Protein AF-A0A653EVI3-F1 (afdb_monomer_lite)

Structure (mmCIF, N/CA/C/O backbone):
data_AF-A0A653EVI3-F1
#
_entry.id   AF-A0A653EVI3-F1
#
loop_
_atom_site.group_PDB
_atom_site.id
_atom_site.type_symbol
_atom_site.label_atom_id
_atom_site.label_alt_id
_atom_site.label_comp_id
_atom_site.label_asym_id
_atom_site.label_entity_id
_atom_site.label_seq_id
_atom_site.pdbx_PDB_ins_code
_atom_site.Cartn_x
_atom_site.Cartn_y
_atom_site.Cartn_z
_atom_site.occupancy
_atom_site.B_iso_or_equiv
_atom_site.auth_seq_id
_atom_site.auth_comp_id
_atom_site.auth_asym_id
_atom_site.auth_atom_id
_atom_site.pdbx_PDB_model_num
ATOM 1 N N . MET A 1 1 ? 28.192 -35.626 -30.613 1.00 45.72 1 MET A N 1
ATOM 2 C CA . MET A 1 1 ? 27.542 -34.673 -31.542 1.00 45.72 1 MET A CA 1
ATOM 3 C C . MET A 1 1 ? 27.578 -33.280 -30.923 1.00 45.72 1 MET A C 1
ATOM 5 O O . MET A 1 1 ? 27.029 -33.133 -29.835 1.00 45.72 1 MET A O 1
ATOM 9 N N . PRO A 1 2 ? 28.254 -32.289 -31.531 1.00 53.50 2 PRO A N 1
ATOM 10 C CA . PRO A 1 2 ? 28.355 -30.944 -30.970 1.00 53.50 2 PRO A CA 1
ATOM 11 C C . PRO A 1 2 ? 27.042 -30.188 -31.204 1.00 53.50 2 PRO A C 1
ATOM 13 O O . PRO A 1 2 ? 26.612 -30.019 -32.345 1.00 53.50 2 PRO A O 1
ATOM 16 N N . LYS A 1 3 ? 26.381 -29.765 -30.123 1.00 59.66 3 LYS A N 1
ATOM 17 C CA . LYS A 1 3 ? 25.177 -28.928 -30.185 1.00 59.66 3 LYS A CA 1
ATOM 18 C C . LYS A 1 3 ? 25.624 -27.522 -30.588 1.00 59.66 3 LYS A C 1
ATOM 20 O O . LYS A 1 3 ? 26.416 -26.914 -29.881 1.00 59.66 3 LYS A O 1
ATOM 25 N N . LYS A 1 4 ? 25.189 -27.047 -31.757 1.00 63.31 4 LYS A N 1
ATOM 26 C CA . LYS A 1 4 ? 25.514 -25.699 -32.242 1.00 63.31 4 LYS A CA 1
ATOM 27 C C . LYS A 1 4 ? 24.879 -24.672 -31.301 1.00 63.31 4 LYS A C 1
ATOM 29 O O . LYS A 1 4 ? 23.663 -24.679 -31.134 1.00 63.31 4 LYS A O 1
ATOM 34 N N . ASP A 1 5 ? 25.707 -23.823 -30.695 1.00 68.94 5 ASP A N 1
ATOM 35 C CA . ASP A 1 5 ? 25.290 -22.755 -29.784 1.00 68.94 5 ASP A CA 1
ATOM 36 C C . ASP A 1 5 ? 24.571 -21.635 -30.543 1.00 68.94 5 ASP A C 1
ATOM 38 O O . ASP A 1 5 ? 25.163 -20.668 -31.029 1.00 68.94 5 ASP A O 1
ATOM 42 N N . THR A 1 6 ? 23.252 -21.764 -30.640 1.00 66.31 6 THR A N 1
ATOM 43 C CA . THR A 1 6 ? 22.359 -20.792 -31.281 1.00 66.31 6 THR A CA 1
ATOM 44 C C . THR A 1 6 ? 22.466 -19.406 -30.636 1.00 66.31 6 THR A C 1
ATOM 46 O O . THR A 1 6 ? 22.334 -18.390 -31.315 1.00 66.31 6 THR A O 1
ATOM 49 N N . ALA A 1 7 ? 22.778 -19.350 -29.336 1.00 61.56 7 ALA A N 1
ATOM 50 C CA . ALA A 1 7 ? 22.952 -18.103 -28.599 1.00 61.56 7 ALA A CA 1
ATOM 51 C C . ALA A 1 7 ? 24.142 -17.269 -29.107 1.00 61.56 7 ALA A C 1
ATOM 53 O O . ALA A 1 7 ? 24.050 -16.044 -29.165 1.00 61.56 7 ALA A O 1
ATOM 54 N N . ALA A 1 8 ? 25.235 -17.913 -29.532 1.00 62.62 8 ALA A N 1
ATOM 55 C CA . ALA A 1 8 ? 26.398 -17.220 -30.084 1.00 62.62 8 ALA A CA 1
ATOM 56 C C . ALA A 1 8 ? 26.099 -16.623 -31.471 1.00 62.62 8 ALA A C 1
ATOM 58 O O . ALA A 1 8 ? 26.528 -15.511 -31.776 1.00 62.62 8 ALA A O 1
ATOM 59 N N . VAL A 1 9 ? 25.293 -17.320 -32.277 1.00 68.50 9 VAL A N 1
ATOM 60 C CA . VAL A 1 9 ? 24.864 -16.853 -33.606 1.00 68.50 9 VAL A CA 1
ATOM 61 C C . VAL A 1 9 ? 23.947 -15.633 -33.497 1.00 68.50 9 VAL A C 1
ATOM 63 O O . VAL A 1 9 ? 24.163 -14.638 -34.185 1.00 68.50 9 VAL A O 1
ATOM 66 N N . VAL A 1 10 ? 22.968 -15.661 -32.586 1.00 66.81 10 VAL A N 1
ATOM 67 C CA . VAL A 1 10 ? 22.048 -14.528 -32.378 1.00 66.81 10 VAL A CA 1
ATOM 68 C C . VAL A 1 10 ? 22.790 -13.295 -31.852 1.00 66.81 10 VAL A C 1
ATOM 70 O O . VAL A 1 10 ? 22.510 -12.176 -32.280 1.00 66.81 10 VAL A O 1
ATOM 73 N N . ARG A 1 11 ? 23.795 -13.479 -30.985 1.00 64.00 11 ARG A N 1
ATOM 74 C CA . ARG A 1 11 ? 24.629 -12.367 -30.503 1.00 64.00 11 ARG A CA 1
ATOM 75 C C . ARG A 1 11 ? 25.502 -11.766 -31.609 1.00 64.00 11 ARG A C 1
ATOM 77 O O . ARG A 1 11 ? 25.686 -10.556 -31.620 1.00 64.00 11 ARG A O 1
ATOM 84 N N . GLY A 1 12 ? 25.972 -12.582 -32.556 1.00 63.47 12 GLY A N 1
ATOM 85 C CA . GLY A 1 12 ? 26.653 -12.109 -33.764 1.00 63.47 12 GLY A CA 1
ATOM 86 C C . GLY A 1 12 ? 25.735 -11.295 -34.682 1.00 63.47 12 GLY A C 1
ATOM 87 O O . GLY A 1 12 ? 26.130 -10.232 -35.149 1.00 63.47 12 GLY A O 1
ATOM 88 N N . MET A 1 13 ? 24.483 -11.729 -34.871 1.00 62.44 13 MET A N 1
ATOM 89 C CA . MET A 1 13 ? 23.506 -11.005 -35.700 1.00 62.44 13 MET A CA 1
ATOM 90 C C . MET A 1 13 ? 23.112 -9.637 -35.124 1.00 62.44 13 MET A C 1
ATOM 92 O O . MET A 1 13 ? 22.859 -8.707 -35.885 1.00 62.44 13 MET A O 1
ATOM 96 N N . LEU A 1 14 ? 23.079 -9.489 -33.797 1.00 62.59 14 LEU A N 1
ATOM 97 C CA . LEU A 1 14 ? 22.715 -8.226 -33.141 1.00 62.59 14 LEU A CA 1
ATOM 98 C C . LEU A 1 14 ? 23.871 -7.215 -33.056 1.00 62.59 14 LEU A C 1
ATOM 100 O O . LEU A 1 14 ? 23.629 -6.048 -32.760 1.00 62.59 14 LEU A O 1
ATOM 104 N N . SER A 1 15 ? 25.116 -7.628 -33.321 1.00 57.38 15 SER A N 1
ATOM 105 C CA . SER A 1 15 ? 26.306 -6.798 -33.082 1.00 57.38 15 SER A CA 1
ATOM 106 C C . SER A 1 15 ? 26.841 -6.061 -34.321 1.00 57.38 15 SER A C 1
ATOM 108 O O . SER A 1 15 ? 27.852 -5.369 -34.217 1.00 57.38 15 SER A O 1
ATOM 110 N N . THR A 1 16 ? 26.172 -6.161 -35.478 1.00 57.66 16 THR A N 1
ATOM 111 C CA . THR A 1 16 ? 26.588 -5.515 -36.746 1.00 57.66 16 THR A CA 1
ATOM 112 C C . THR A 1 16 ? 25.573 -4.485 -37.269 1.00 57.66 16 THR A C 1
ATOM 114 O O . THR A 1 16 ? 25.621 -4.082 -38.425 1.00 57.66 16 THR A O 1
ATOM 117 N N . ALA A 1 17 ? 24.680 -3.971 -36.423 1.00 55.03 17 ALA A N 1
ATOM 118 C CA . ALA A 1 17 ? 23.875 -2.796 -36.766 1.00 55.03 17 ALA A CA 1
ATOM 119 C C . ALA A 1 17 ? 24.572 -1.507 -36.295 1.00 55.03 17 ALA A C 1
ATOM 121 O O . ALA A 1 17 ? 24.109 -0.811 -35.393 1.00 55.03 17 ALA A O 1
ATOM 122 N N . GLY A 1 18 ? 25.721 -1.200 -36.903 1.00 54.56 18 GLY A N 1
ATOM 123 C CA . GLY A 1 18 ? 26.306 0.138 -36.856 1.00 54.56 18 GLY A CA 1
ATOM 124 C C . GLY A 1 18 ? 25.463 1.083 -37.711 1.00 54.56 18 GLY A C 1
ATOM 125 O O . GLY A 1 18 ? 25.532 1.039 -38.935 1.00 54.56 18 GLY A O 1
ATOM 126 N N . ALA A 1 19 ? 24.646 1.930 -37.084 1.00 50.50 19 ALA A N 1
ATOM 127 C CA . ALA A 1 19 ? 23.894 2.967 -37.786 1.00 50.50 19 ALA A CA 1
ATOM 128 C C . ALA A 1 19 ? 24.797 4.188 -38.021 1.00 50.50 19 ALA A C 1
ATOM 130 O O . ALA A 1 19 ? 24.774 5.167 -37.277 1.00 50.50 19 ALA A O 1
ATOM 131 N N . GLN A 1 20 ? 25.631 4.093 -39.056 1.00 50.88 20 GLN A N 1
ATOM 132 C CA . GLN A 1 20 ? 26.457 5.178 -39.565 1.00 50.88 20 GLN A CA 1
ATOM 133 C C . GLN A 1 20 ? 25.757 5.835 -40.768 1.00 50.88 20 GLN A C 1
ATOM 135 O O . GLN A 1 20 ? 25.394 5.177 -41.738 1.00 50.88 20 GLN A O 1
ATOM 140 N N . THR A 1 21 ? 25.618 7.161 -40.673 1.00 44.84 21 THR A N 1
ATOM 141 C CA . THR A 1 21 ? 25.422 8.168 -41.737 1.00 44.84 21 THR A CA 1
ATOM 142 C C . THR A 1 21 ? 24.118 8.194 -42.542 1.00 44.84 21 THR A C 1
ATOM 144 O O . THR A 1 21 ? 23.896 7.400 -43.449 1.00 44.84 21 THR A O 1
ATOM 147 N N . ARG A 1 22 ? 23.357 9.284 -42.360 1.00 40.94 22 ARG A N 1
ATOM 148 C CA . ARG A 1 22 ? 22.679 9.954 -43.477 1.00 40.94 22 ARG A CA 1
ATOM 149 C C . ARG A 1 22 ? 23.607 11.069 -43.972 1.00 40.94 22 ARG A C 1
ATOM 151 O O . ARG A 1 22 ? 23.815 12.051 -43.267 1.00 40.94 22 ARG A O 1
ATOM 158 N N . ARG A 1 23 ? 24.182 10.898 -45.163 1.00 48.41 23 ARG A N 1
ATOM 159 C CA . ARG A 1 23 ? 24.796 11.960 -45.976 1.00 48.41 23 ARG A CA 1
ATOM 160 C C . ARG A 1 23 ? 24.091 11.962 -47.326 1.00 48.41 23 ARG A C 1
ATOM 162 O O . ARG A 1 23 ? 23.931 10.880 -47.880 1.00 48.41 23 ARG A O 1
ATOM 169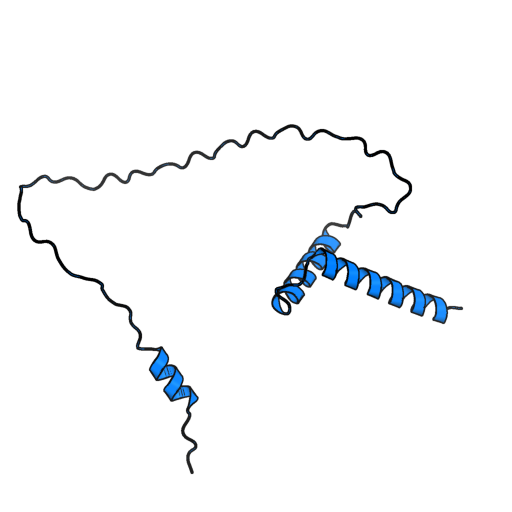 N N . ALA A 1 24 ? 23.713 13.151 -47.806 1.00 42.56 24 ALA A N 1
ATOM 170 C CA . ALA A 1 24 ? 23.635 13.622 -49.206 1.00 42.56 24 ALA A CA 1
ATOM 171 C C . ALA A 1 24 ? 22.612 14.791 -49.300 1.00 42.56 24 ALA A C 1
ATOM 173 O O . ALA A 1 24 ? 21.755 14.892 -48.424 1.00 42.56 24 ALA A O 1
ATOM 174 N N . PRO A 1 25 ? 22.623 15.624 -50.357 1.00 53.78 25 PRO A N 1
ATOM 175 C CA . PRO A 1 25 ? 23.640 16.642 -50.653 1.00 53.78 25 PRO A CA 1
ATOM 176 C C . PRO A 1 25 ? 22.987 18.005 -50.996 1.00 53.78 25 PRO A C 1
ATOM 178 O O . PRO A 1 25 ? 21.923 18.038 -51.600 1.00 53.78 25 PRO A O 1
ATOM 181 N N . GLU A 1 26 ? 23.638 19.136 -50.725 1.00 37.06 26 GLU A N 1
ATOM 182 C CA . GLU A 1 26 ? 23.329 20.360 -51.479 1.00 37.06 26 GLU A CA 1
ATOM 183 C C . GLU A 1 26 ? 24.625 21.107 -51.767 1.00 37.06 26 GLU A C 1
ATOM 185 O O . GLU A 1 26 ? 25.417 21.401 -50.873 1.00 37.06 26 GLU A O 1
ATOM 190 N N . SER A 1 27 ? 24.872 21.278 -53.060 1.00 43.53 27 SER A N 1
ATOM 191 C CA . SER A 1 27 ? 26.047 21.896 -53.642 1.00 43.53 27 SER A CA 1
ATOM 192 C C . SER A 1 27 ? 25.657 23.312 -54.043 1.00 43.53 27 SER A C 1
ATOM 194 O O . SER A 1 27 ? 24.885 23.481 -54.982 1.00 43.53 27 SER A O 1
ATOM 196 N N . ALA A 1 28 ? 26.201 24.305 -53.347 1.00 42.03 28 ALA A N 1
ATOM 197 C CA . ALA A 1 28 ? 26.334 25.678 -53.823 1.00 42.03 28 ALA A CA 1
ATOM 198 C C . ALA A 1 28 ? 27.542 26.308 -53.105 1.00 42.03 28 ALA A C 1
ATOM 200 O O . ALA A 1 28 ? 27.468 26.680 -51.937 1.00 42.03 28 ALA A O 1
ATOM 201 N N . GLU A 1 29 ? 28.683 26.341 -53.788 1.00 42.66 29 GLU A N 1
ATOM 202 C CA . GLU A 1 29 ? 29.852 27.162 -53.435 1.00 42.66 29 GLU A CA 1
ATOM 203 C C . GLU A 1 29 ? 29.641 28.612 -53.939 1.00 42.66 29 GLU A C 1
ATOM 205 O O . GLU A 1 29 ? 28.707 28.837 -54.714 1.00 42.66 29 GLU A O 1
ATOM 210 N N . PRO A 1 30 ? 30.567 29.571 -53.737 1.00 51.97 30 PRO A N 1
ATOM 211 C CA . PRO A 1 30 ? 31.336 29.951 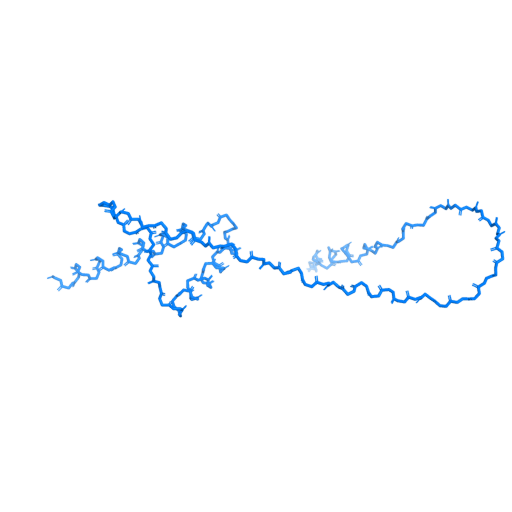-52.542 1.00 51.97 30 PRO A CA 1
ATOM 212 C C . PRO A 1 30 ? 31.254 31.480 -52.283 1.00 51.97 30 PRO A C 1
ATOM 214 O O . PRO A 1 30 ? 31.192 32.260 -53.229 1.00 51.97 30 PRO A O 1
ATOM 217 N N . VAL A 1 31 ? 31.351 31.949 -51.030 1.00 42.91 31 VAL A N 1
ATOM 218 C CA . VAL A 1 31 ? 31.778 33.340 -50.754 1.00 42.91 31 VAL A CA 1
ATOM 219 C C . VAL A 1 31 ? 32.737 33.374 -49.561 1.00 42.91 31 VAL A C 1
ATOM 221 O O . VAL A 1 31 ? 32.506 32.742 -48.533 1.00 42.91 31 VAL A O 1
ATOM 224 N N . GLU A 1 32 ? 33.825 34.092 -49.805 1.00 44.50 32 GLU A N 1
ATOM 225 C CA . GLU A 1 32 ? 34.996 34.474 -49.016 1.00 44.50 32 GLU A CA 1
ATOM 226 C C . GLU A 1 32 ? 34.885 34.539 -47.477 1.00 44.50 32 GLU A C 1
ATOM 228 O O . GLU A 1 32 ? 34.005 35.162 -46.893 1.00 44.50 32 GLU A O 1
ATOM 233 N N . GLU A 1 33 ? 35.890 33.924 -46.846 1.00 49.56 33 GLU A N 1
ATOM 234 C CA . GLU A 1 33 ? 36.852 34.567 -45.937 1.00 49.56 33 GLU A CA 1
ATOM 235 C C . GLU A 1 33 ? 36.323 35.565 -44.887 1.00 49.56 33 GLU A C 1
ATOM 237 O O . GLU A 1 33 ? 36.243 36.766 -45.120 1.00 49.56 33 GLU A O 1
ATOM 242 N N . ALA A 1 34 ? 36.127 35.084 -43.655 1.00 43.62 34 ALA A N 1
ATOM 243 C CA . ALA A 1 34 ? 36.481 35.848 -42.457 1.00 43.62 34 ALA A CA 1
ATOM 244 C C . ALA A 1 34 ? 36.647 34.930 -41.236 1.00 43.62 34 ALA A C 1
ATOM 246 O O . ALA A 1 34 ? 35.726 34.267 -40.763 1.00 43.62 34 ALA A O 1
ATOM 247 N N . SER A 1 35 ? 37.871 34.930 -40.726 1.00 48.09 35 SER A N 1
ATOM 248 C CA . SER A 1 35 ? 38.315 34.386 -39.448 1.00 48.09 35 SER A CA 1
ATOM 249 C C . SER A 1 35 ? 37.540 34.970 -38.252 1.00 48.09 35 SER A C 1
ATOM 251 O O . SER A 1 35 ? 37.521 36.188 -38.099 1.00 48.09 35 SER A O 1
ATOM 253 N N . ALA A 1 36 ? 36.956 34.125 -37.387 1.00 47.00 36 ALA A N 1
ATOM 254 C CA . ALA A 1 36 ? 36.838 34.331 -35.928 1.00 47.00 36 ALA A CA 1
ATOM 255 C C . ALA A 1 36 ? 36.155 33.118 -35.241 1.00 47.00 36 ALA A C 1
ATOM 257 O O . ALA A 1 36 ? 35.217 32.548 -35.800 1.00 47.00 36 ALA A O 1
ATOM 258 N N . PRO A 1 37 ? 36.601 32.692 -34.041 1.00 55.81 37 PRO A N 1
ATOM 259 C CA . PRO A 1 37 ? 36.098 31.494 -33.358 1.00 55.81 37 PRO A CA 1
ATOM 260 C C . PRO A 1 37 ? 34.640 31.653 -32.889 1.00 55.81 37 PRO A C 1
ATOM 262 O O . PRO A 1 37 ? 34.220 32.771 -32.580 1.00 55.81 37 PRO A O 1
ATOM 265 N N . PRO A 1 38 ? 33.862 30.558 -32.755 1.00 50.44 38 PRO A N 1
ATOM 266 C 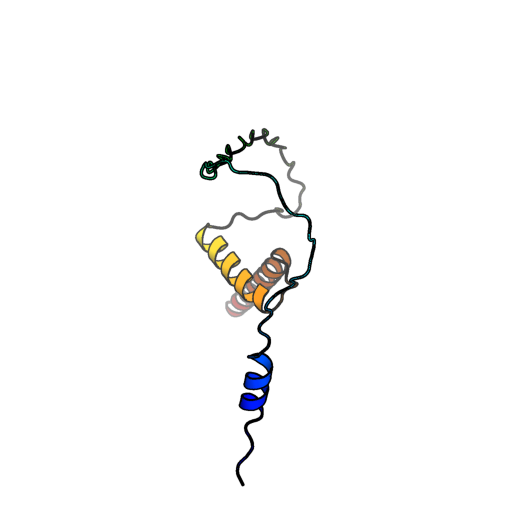CA . PRO A 1 38 ? 32.506 30.649 -32.238 1.00 50.44 38 PRO A CA 1
ATOM 267 C C . PRO A 1 38 ? 32.539 31.084 -30.770 1.00 50.44 38 PRO A C 1
ATOM 269 O O . PRO A 1 38 ? 32.960 30.341 -29.882 1.00 50.44 38 PRO A O 1
ATOM 272 N N . THR A 1 39 ? 32.063 32.302 -30.525 1.00 44.97 39 THR A N 1
ATOM 273 C CA . THR A 1 39 ? 31.625 32.790 -29.220 1.00 44.97 39 THR A CA 1
ATOM 274 C C . THR A 1 39 ? 30.706 31.749 -28.587 1.00 44.97 39 THR A C 1
ATOM 276 O O . THR A 1 39 ? 29.574 31.538 -29.029 1.00 44.97 39 THR A O 1
ATOM 279 N N . VAL A 1 40 ? 31.200 31.079 -27.544 1.00 56.50 40 VAL A N 1
ATOM 280 C CA . VAL A 1 40 ? 30.405 30.181 -26.706 1.00 56.50 40 VAL A CA 1
ATOM 281 C C . VAL A 1 40 ? 29.365 31.040 -26.000 1.00 56.50 40 VAL A C 1
ATOM 283 O O . VAL A 1 40 ? 29.634 31.675 -24.983 1.00 56.50 40 VAL A O 1
ATOM 286 N N . THR A 1 41 ? 28.167 31.095 -26.568 1.00 49.06 41 THR A N 1
ATOM 287 C CA . THR A 1 41 ? 27.035 31.753 -25.925 1.00 49.06 41 THR A CA 1
ATOM 288 C C . THR A 1 41 ? 26.528 30.795 -24.854 1.00 49.06 41 THR A C 1
ATOM 290 O O . THR A 1 41 ? 25.685 29.938 -25.106 1.00 49.06 41 THR A O 1
ATOM 293 N N . VAL A 1 42 ? 27.100 30.888 -23.653 1.00 56.41 42 VAL A N 1
ATOM 294 C CA . VAL A 1 42 ? 26.504 30.295 -22.456 1.00 56.41 42 VAL A CA 1
ATOM 295 C C . VAL A 1 42 ? 25.226 31.081 -22.187 1.00 56.41 42 VAL A C 1
ATOM 297 O O . VAL A 1 42 ? 25.255 32.137 -21.559 1.00 56.41 42 VAL A O 1
ATOM 300 N N . THR A 1 43 ? 24.085 30.588 -22.662 1.00 51.88 43 THR A N 1
ATOM 301 C CA . THR A 1 43 ? 22.798 30.955 -22.070 1.00 51.88 43 THR A CA 1
ATOM 302 C C . THR A 1 43 ? 22.813 30.443 -20.636 1.00 51.88 43 THR A C 1
ATOM 304 O O . THR A 1 43 ? 22.500 29.287 -20.358 1.00 51.88 43 THR A O 1
ATOM 307 N N . GLN A 1 44 ? 23.253 31.311 -19.726 1.00 57.75 44 GLN A N 1
ATOM 308 C CA . GLN A 1 44 ? 23.059 31.178 -18.295 1.00 57.75 44 GLN A CA 1
ATOM 309 C C . GLN A 1 44 ? 21.549 31.072 -18.080 1.00 57.75 44 GLN A C 1
ATOM 311 O O . GLN A 1 44 ? 20.817 32.055 -18.177 1.00 57.75 44 GLN A O 1
ATOM 316 N N . GLN A 1 45 ? 21.074 29.846 -17.877 1.00 54.47 45 GLN A N 1
ATOM 317 C CA . GLN A 1 45 ? 19.692 29.577 -17.529 1.00 54.47 45 GLN A CA 1
ATOM 318 C C . GLN A 1 45 ? 19.448 30.194 -16.152 1.00 54.47 45 GLN A C 1
ATOM 320 O O . GLN A 1 45 ? 19.818 29.631 -15.123 1.00 54.47 45 GLN A O 1
ATOM 325 N N . VAL A 1 46 ? 18.877 31.397 -16.156 1.00 57.69 46 VAL A N 1
ATOM 326 C CA . VAL A 1 46 ? 18.372 32.074 -14.965 1.00 57.69 46 VAL A CA 1
ATOM 327 C C . VAL A 1 46 ? 17.415 31.098 -14.275 1.00 57.69 46 VAL A C 1
ATOM 329 O O . VAL A 1 46 ? 16.464 30.641 -14.919 1.00 57.69 46 VAL A O 1
ATOM 332 N N . PRO A 1 47 ? 17.640 30.710 -13.008 1.00 57.25 47 PRO A N 1
ATOM 333 C CA . PRO A 1 47 ? 16.663 29.904 -12.300 1.00 57.25 47 PRO A CA 1
ATOM 334 C C . PRO A 1 47 ? 15.381 30.730 -12.190 1.00 57.25 47 PRO A C 1
ATOM 336 O O . PRO A 1 47 ? 15.368 31.806 -11.596 1.00 57.25 47 PRO A O 1
ATOM 339 N N . ALA A 1 48 ? 14.306 30.244 -12.808 1.00 61.62 48 ALA A N 1
ATOM 340 C CA . ALA A 1 48 ? 12.993 30.846 -12.675 1.00 61.62 48 ALA A CA 1
ATOM 341 C C . ALA A 1 48 ? 12.602 30.841 -11.189 1.00 61.62 48 ALA A C 1
ATOM 343 O O . ALA A 1 48 ? 12.428 29.783 -10.582 1.00 61.62 48 ALA A O 1
ATOM 344 N N . SER A 1 49 ? 12.487 32.032 -10.602 1.00 53.88 49 SER A N 1
ATOM 345 C CA . SER A 1 49 ? 11.954 32.228 -9.258 1.00 53.88 49 SER A CA 1
ATOM 346 C C . SER A 1 49 ? 10.496 31.775 -9.229 1.00 53.88 49 SER A C 1
ATOM 348 O O . SER A 1 49 ? 9.605 32.464 -9.726 1.00 53.88 49 SER A O 1
ATOM 350 N N . VAL A 1 50 ? 10.244 30.597 -8.661 1.00 64.12 50 VAL A N 1
ATOM 351 C CA . VAL A 1 50 ? 8.886 30.100 -8.437 1.00 64.12 50 VAL A CA 1
ATOM 352 C C . VAL A 1 50 ? 8.311 30.847 -7.238 1.00 64.12 50 VAL A C 1
ATOM 354 O O . VAL A 1 50 ? 8.681 30.592 -6.093 1.00 64.12 50 VAL A O 1
ATOM 357 N N . SER A 1 51 ? 7.418 31.795 -7.511 1.00 57.62 51 SER A N 1
ATOM 358 C CA . SER A 1 51 ? 6.637 32.482 -6.485 1.00 57.62 51 SER A CA 1
ATOM 359 C C . SER A 1 51 ? 5.728 31.461 -5.797 1.00 57.62 51 SER A C 1
ATOM 361 O O . SER A 1 51 ? 4.824 30.899 -6.421 1.00 57.62 51 SER A O 1
ATOM 363 N N . THR A 1 52 ? 6.000 31.149 -4.530 1.00 63.75 52 THR A N 1
ATOM 364 C CA . THR A 1 52 ? 5.188 30.210 -3.750 1.00 63.75 52 THR A CA 1
ATOM 365 C C . THR A 1 52 ? 3.825 30.834 -3.480 1.00 63.75 52 THR A C 1
ATOM 367 O O . THR A 1 52 ? 3.696 31.728 -2.642 1.00 63.75 52 THR A O 1
ATOM 370 N N . LEU A 1 53 ? 2.805 30.365 -4.196 1.00 59.56 53 LEU A N 1
ATOM 371 C CA . LEU A 1 53 ? 1.417 30.744 -3.964 1.00 59.56 53 LEU A CA 1
ATOM 372 C C . LEU A 1 53 ? 1.017 30.366 -2.519 1.00 59.56 53 LEU A C 1
ATOM 374 O O . LEU A 1 53 ? 1.266 29.226 -2.106 1.00 59.56 53 LEU A O 1
ATOM 378 N N . PRO A 1 54 ? 0.400 31.271 -1.736 1.00 55.44 54 PRO A N 1
ATOM 379 C CA . PRO A 1 54 ? -0.059 30.945 -0.393 1.00 55.44 54 PRO A CA 1
ATOM 380 C C . PRO A 1 54 ? -1.114 29.839 -0.473 1.00 55.44 54 PRO A C 1
ATOM 382 O O . PRO A 1 54 ? -2.129 29.962 -1.156 1.00 55.44 54 PRO A O 1
ATOM 385 N N . THR A 1 55 ? -0.858 28.727 0.214 1.00 64.06 55 THR A N 1
ATOM 386 C CA . THR A 1 55 ? -1.804 27.611 0.277 1.00 64.06 55 THR A CA 1
ATOM 387 C C . THR A 1 55 ? -2.957 28.022 1.195 1.00 64.06 55 THR A C 1
ATOM 389 O O . THR A 1 55 ? -2.697 28.319 2.364 1.00 64.06 55 THR A O 1
ATOM 392 N N . PRO A 1 56 ? -4.223 28.051 0.739 1.00 59.59 56 PRO A N 1
ATOM 393 C CA . PRO A 1 56 ? -5.331 28.337 1.635 1.00 59.59 56 PRO A CA 1
ATOM 394 C C . PRO A 1 56 ? -5.479 27.170 2.615 1.00 59.59 56 PRO A C 1
ATOM 396 O O . PRO A 1 56 ? -5.805 26.046 2.227 1.00 59.59 56 PRO A O 1
ATOM 399 N N . GLN A 1 57 ? -5.233 27.427 3.901 1.00 59.56 57 GLN A N 1
ATOM 400 C CA . GLN A 1 57 ? -5.593 26.496 4.964 1.00 59.56 57 GLN A CA 1
ATOM 401 C C . GLN A 1 57 ? -7.117 26.429 5.034 1.00 59.56 57 GLN A C 1
ATOM 403 O O . GLN A 1 57 ? -7.762 27.252 5.678 1.00 59.56 57 GLN A O 1
ATOM 408 N N . ARG A 1 58 ? -7.711 25.464 4.329 1.00 59.44 58 ARG A N 1
ATOM 409 C CA . ARG A 1 58 ? -9.130 25.158 4.478 1.00 59.44 58 ARG A CA 1
ATOM 410 C C . ARG A 1 58 ? -9.301 24.338 5.759 1.00 59.44 58 ARG A C 1
ATOM 412 O O . ARG A 1 58 ? -8.812 23.206 5.792 1.00 59.44 58 ARG A O 1
ATOM 419 N N . PRO A 1 59 ? -9.984 24.848 6.799 1.00 57.81 59 PRO A N 1
ATOM 420 C CA . PRO A 1 59 ? -10.349 24.019 7.935 1.00 57.81 59 PRO A CA 1
ATOM 421 C C . PRO A 1 59 ? -11.320 22.948 7.434 1.00 57.81 59 PRO A C 1
ATOM 423 O O . PRO A 1 59 ? -12.442 23.236 7.018 1.00 57.81 59 PRO A O 1
ATOM 426 N N . VAL A 1 60 ? -10.853 21.701 7.394 1.00 61.09 60 VAL A N 1
ATOM 427 C CA . VAL A 1 60 ? -11.707 20.547 7.128 1.00 61.09 60 VAL A CA 1
ATOM 428 C C . VAL A 1 60 ? -12.567 20.328 8.363 1.00 61.09 60 VAL A C 1
ATOM 430 O O . VAL A 1 60 ? -12.089 19.885 9.404 1.00 61.09 60 VAL A O 1
ATOM 433 N N . THR A 1 61 ? -13.848 20.659 8.254 1.00 58.56 61 THR A N 1
ATOM 434 C CA . THR A 1 61 ? -14.862 20.125 9.155 1.00 58.56 61 THR A CA 1
ATOM 435 C C . THR A 1 61 ? -14.734 18.603 9.126 1.00 58.56 61 THR A C 1
ATOM 437 O O . THR A 1 61 ? -14.792 17.977 8.063 1.00 58.56 61 THR A O 1
ATOM 440 N N . ALA A 1 62 ? -14.447 18.013 10.286 1.00 58.59 62 ALA A N 1
ATOM 441 C CA . ALA A 1 62 ? -14.306 16.577 10.452 1.00 58.59 62 ALA A CA 1
ATOM 442 C C . ALA A 1 62 ? -15.670 15.920 10.208 1.00 58.59 62 ALA A C 1
ATOM 444 O O . ALA A 1 62 ? -16.471 15.743 11.121 1.00 58.59 62 ALA A O 1
ATOM 445 N N . ALA A 1 63 ? -15.959 15.602 8.946 1.00 58.66 63 ALA A N 1
ATOM 446 C CA . ALA A 1 63 ? -17.007 14.656 8.610 1.00 58.66 63 ALA A CA 1
ATOM 447 C C . ALA A 1 63 ? -16.699 13.350 9.353 1.00 58.66 63 ALA A C 1
ATOM 449 O O . ALA A 1 63 ? -15.541 12.932 9.381 1.00 58.66 63 ALA A O 1
ATOM 450 N N . ALA A 1 64 ? -17.722 12.734 9.947 1.00 62.88 64 ALA A N 1
ATOM 451 C CA . ALA A 1 64 ? -17.675 11.553 10.817 1.00 62.88 64 ALA A CA 1
ATOM 452 C C . ALA A 1 64 ? -17.201 10.245 10.128 1.00 62.88 64 ALA A C 1
ATOM 454 O O . ALA A 1 64 ? -17.666 9.155 10.451 1.00 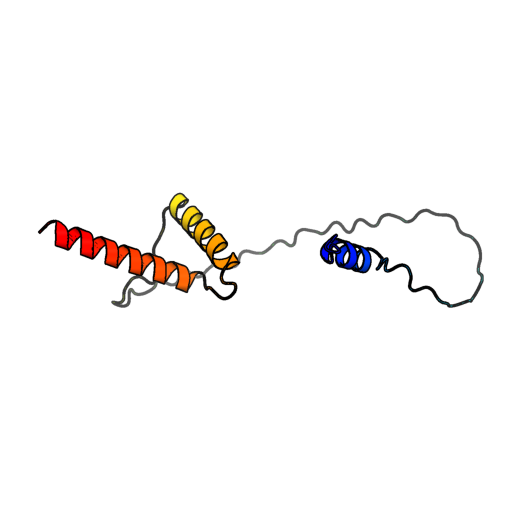62.88 64 ALA A O 1
ATOM 455 N N . GLY A 1 65 ? -16.306 10.347 9.145 1.00 69.19 65 GLY A N 1
ATOM 456 C CA . GLY A 1 65 ? -15.627 9.243 8.483 1.00 69.19 65 GLY A CA 1
ATOM 457 C C . GLY A 1 65 ? -14.202 9.058 9.004 1.00 69.19 65 GLY A C 1
ATOM 458 O O . GLY A 1 65 ? -13.632 9.931 9.661 1.00 69.19 65 GLY A O 1
ATOM 459 N N . ALA A 1 66 ? -13.615 7.904 8.687 1.00 77.69 66 ALA A N 1
ATOM 460 C CA . ALA A 1 66 ? -12.220 7.616 9.000 1.00 77.69 66 ALA A CA 1
ATOM 461 C C . ALA A 1 66 ? -11.283 8.707 8.436 1.00 77.69 66 ALA A C 1
ATOM 463 O O . ALA A 1 66 ? -11.559 9.278 7.372 1.00 77.69 66 ALA A O 1
ATOM 464 N N . PRO A 1 67 ? -10.166 9.008 9.123 1.00 83.88 67 PRO A N 1
ATOM 465 C CA . PRO A 1 67 ? -9.219 10.010 8.657 1.00 83.88 67 PRO A CA 1
ATOM 466 C C . PRO A 1 67 ? -8.698 9.645 7.264 1.00 83.88 67 PRO A C 1
ATOM 468 O O . PRO A 1 67 ? -8.178 8.553 7.050 1.00 83.88 67 PRO A O 1
ATOM 471 N N . ARG A 1 68 ? -8.800 10.589 6.319 1.00 81.94 68 ARG A N 1
ATOM 472 C CA . ARG A 1 68 ? -8.355 10.396 4.925 1.00 81.94 68 ARG A CA 1
ATOM 473 C C . ARG A 1 68 ? -6.846 10.176 4.794 1.00 81.94 68 ARG A C 1
ATOM 475 O O . ARG A 1 68 ? -6.395 9.612 3.807 1.00 81.94 68 ARG A O 1
ATOM 482 N N . THR A 1 69 ? -6.062 10.648 5.761 1.00 89.31 69 THR A N 1
ATOM 483 C CA . THR A 1 69 ? -4.596 10.584 5.728 1.00 89.31 69 THR A CA 1
ATOM 484 C C . THR A 1 69 ? -4.041 10.167 7.082 1.00 89.31 69 THR A C 1
ATOM 486 O O . THR A 1 69 ? -4.443 10.718 8.108 1.00 89.31 69 THR A O 1
ATOM 489 N N . VAL A 1 70 ? -3.060 9.263 7.080 1.00 89.75 70 VAL A N 1
ATOM 490 C CA . VAL A 1 70 ? -2.329 8.823 8.277 1.00 89.75 70 VAL A CA 1
ATOM 491 C C . VAL A 1 70 ? -0.888 9.321 8.200 1.00 89.75 70 VAL A C 1
ATOM 493 O O . VAL A 1 70 ? -0.215 9.155 7.184 1.00 89.75 70 VAL A O 1
ATOM 496 N N . ARG A 1 71 ? -0.394 9.930 9.283 1.00 94.25 71 ARG A N 1
ATOM 497 C CA . ARG A 1 71 ? 1.005 10.366 9.375 1.00 94.25 71 ARG A CA 1
ATOM 498 C C . ARG A 1 71 ? 1.894 9.184 9.743 1.00 94.25 71 ARG A C 1
ATOM 500 O O . ARG A 1 71 ? 1.734 8.588 10.805 1.00 94.25 71 ARG A O 1
ATOM 507 N N . LEU A 1 72 ? 2.852 8.870 8.877 1.00 94.88 72 LEU A N 1
ATOM 508 C CA . LEU A 1 72 ? 3.861 7.844 9.124 1.00 94.88 72 LEU A CA 1
ATOM 509 C C . LEU A 1 72 ? 5.133 8.469 9.699 1.00 94.88 72 LEU A C 1
ATOM 511 O O . LEU A 1 72 ? 5.478 9.611 9.397 1.00 94.88 72 LEU A O 1
ATOM 515 N N . ARG A 1 73 ? 5.878 7.689 10.489 1.00 97.06 73 ARG A N 1
ATOM 516 C CA . ARG A 1 73 ? 7.256 8.057 10.843 1.00 97.06 73 ARG A CA 1
ATOM 517 C C . ARG A 1 73 ? 8.118 8.076 9.569 1.00 97.06 73 ARG A C 1
ATOM 519 O O . ARG A 1 73 ? 7.942 7.174 8.744 1.00 97.06 73 ARG A O 1
ATOM 526 N N . PRO A 1 74 ? 9.090 9.000 9.425 1.00 96.94 74 PRO A N 1
ATOM 527 C CA . PRO A 1 74 ? 9.910 9.110 8.213 1.00 96.94 74 PRO A CA 1
ATOM 528 C C . PRO A 1 74 ? 10.580 7.792 7.800 1.00 96.94 74 PRO A C 1
ATOM 530 O O . PRO A 1 74 ? 10.471 7.371 6.652 1.00 96.94 74 PRO A O 1
ATOM 533 N N . ALA A 1 75 ? 11.169 7.071 8.759 1.00 97.69 75 ALA A N 1
ATOM 534 C CA . ALA A 1 75 ? 11.807 5.775 8.513 1.00 97.69 75 ALA A CA 1
ATOM 535 C C . ALA A 1 75 ? 10.828 4.687 8.029 1.00 97.69 75 ALA A C 1
ATOM 537 O O . ALA A 1 75 ? 11.209 3.759 7.318 1.00 97.69 75 ALA A O 1
ATOM 538 N N . THR A 1 76 ? 9.557 4.757 8.427 1.00 96.75 76 THR A N 1
ATOM 539 C CA . THR A 1 76 ? 8.525 3.826 7.949 1.00 96.75 76 THR A CA 1
ATOM 540 C C . THR A 1 76 ? 8.059 4.211 6.550 1.00 96.75 76 THR A C 1
ATOM 542 O O . THR A 1 76 ? 7.910 3.336 5.707 1.00 96.75 76 THR A O 1
ATOM 545 N N . ALA A 1 77 ? 7.898 5.509 6.277 1.00 96.50 77 ALA A N 1
ATOM 546 C CA . ALA A 1 77 ? 7.545 6.001 4.947 1.00 96.50 77 ALA A CA 1
ATOM 547 C C . ALA A 1 77 ? 8.617 5.650 3.899 1.00 96.50 77 ALA A C 1
ATOM 549 O O . ALA A 1 77 ? 8.280 5.232 2.795 1.00 96.50 77 ALA A O 1
ATOM 550 N N . GLN A 1 78 ? 9.903 5.750 4.256 1.00 97.62 78 GLN A N 1
ATOM 551 C CA . GLN A 1 78 ? 11.011 5.333 3.389 1.00 97.62 78 GLN A CA 1
ATOM 552 C C . GLN A 1 78 ? 10.970 3.833 3.083 1.00 97.62 78 GLN A C 1
ATOM 554 O O . GLN A 1 78 ? 11.056 3.447 1.920 1.00 97.62 78 GLN A O 1
ATOM 559 N N . ARG A 1 79 ? 10.773 2.991 4.106 1.00 97.12 79 ARG A N 1
ATOM 560 C CA . ARG A 1 79 ? 10.635 1.538 3.923 1.00 97.12 79 ARG A CA 1
ATOM 561 C C . ARG A 1 79 ? 9.435 1.176 3.051 1.00 97.12 79 ARG A C 1
ATOM 563 O O . ARG A 1 79 ? 9.566 0.337 2.170 1.00 97.12 79 ARG A O 1
ATOM 570 N N . LEU A 1 80 ? 8.298 1.843 3.254 1.00 96.62 80 LEU A N 1
ATOM 571 C CA . LEU A 1 80 ? 7.106 1.653 2.429 1.00 96.62 80 LEU A CA 1
ATOM 572 C C . LEU A 1 80 ? 7.372 2.023 0.965 1.00 96.62 80 LEU A C 1
ATOM 574 O O . LEU A 1 80 ? 7.015 1.266 0.070 1.00 96.62 80 LEU A O 1
ATOM 578 N N . ARG A 1 81 ? 8.033 3.162 0.723 1.00 95.50 81 ARG A N 1
ATOM 579 C CA . ARG A 1 81 ? 8.400 3.600 -0.628 1.00 95.50 81 ARG A CA 1
ATOM 580 C C . ARG A 1 81 ? 9.332 2.601 -1.309 1.00 95.50 81 ARG A C 1
ATOM 582 O O . ARG A 1 81 ? 9.124 2.309 -2.478 1.00 95.50 81 ARG A O 1
ATOM 589 N N . GLN A 1 82 ? 10.335 2.095 -0.598 1.00 97.44 82 GLN A N 1
ATOM 590 C CA . GLN A 1 82 ? 11.278 1.122 -1.147 1.00 97.44 82 GLN A CA 1
ATOM 591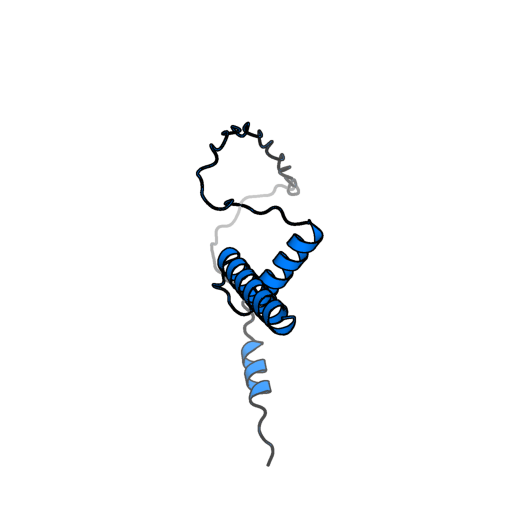 C C . GLN A 1 82 ? 10.578 -0.190 -1.518 1.00 97.44 82 GLN A C 1
ATOM 593 O O . GLN A 1 82 ? 10.707 -0.643 -2.650 1.00 97.44 82 GLN A O 1
ATOM 598 N N . ALA A 1 83 ? 9.767 -0.735 -0.607 1.00 96.69 83 ALA A N 1
ATOM 599 C CA . ALA A 1 83 ? 9.000 -1.953 -0.862 1.00 96.69 83 ALA A CA 1
ATOM 600 C C . ALA A 1 83 ? 8.015 -1.780 -2.032 1.00 96.69 83 ALA A C 1
ATOM 602 O O . ALA A 1 83 ? 7.853 -2.683 -2.848 1.00 96.69 83 ALA A O 1
ATOM 603 N N . TRP A 1 84 ? 7.397 -0.601 -2.156 1.00 96.50 84 TRP A N 1
ATOM 604 C CA . TRP A 1 84 ? 6.550 -0.289 -3.304 1.00 96.50 84 TRP A CA 1
ATOM 605 C C . TRP A 1 84 ? 7.349 -0.239 -4.607 1.00 96.50 84 TRP A C 1
ATOM 607 O O . TRP A 1 84 ? 6.905 -0.805 -5.595 1.00 96.50 84 TRP A O 1
ATOM 617 N N . LEU A 1 85 ? 8.519 0.408 -4.629 1.00 96.75 85 LEU A N 1
ATOM 618 C CA . LEU A 1 85 ? 9.361 0.463 -5.828 1.00 96.75 85 LEU A CA 1
ATOM 619 C C . LEU A 1 85 ? 9.841 -0.922 -6.261 1.00 96.75 85 LEU A C 1
ATOM 621 O O . LEU A 1 85 ? 9.967 -1.157 -7.456 1.00 96.75 85 LEU A O 1
ATOM 625 N N . GLU A 1 86 ? 10.102 -1.824 -5.319 1.00 96.06 86 GLU A N 1
ATOM 626 C CA . GLU A 1 86 ? 10.422 -3.222 -5.614 1.00 96.06 86 GLU A CA 1
ATOM 627 C C . GLU A 1 86 ? 9.219 -3.928 -6.249 1.00 96.06 86 GLU A C 1
ATOM 629 O O . GLU A 1 86 ? 9.331 -4.401 -7.375 1.00 96.06 86 GLU A O 1
ATOM 634 N N . ALA A 1 87 ? 8.040 -3.869 -5.623 1.00 94.56 87 ALA A N 1
ATOM 635 C CA . ALA A 1 87 ? 6.819 -4.469 -6.171 1.00 94.56 87 ALA A CA 1
ATOM 636 C C . ALA A 1 87 ? 6.400 -3.866 -7.528 1.00 94.56 87 ALA A C 1
ATOM 638 O O . ALA A 1 87 ? 5.917 -4.569 -8.409 1.00 94.56 87 ALA A O 1
ATOM 639 N N . LYS A 1 88 ? 6.625 -2.563 -7.728 1.00 94.06 88 LYS A N 1
ATOM 640 C CA . LYS A 1 88 ? 6.327 -1.829 -8.969 1.00 94.06 88 LYS A CA 1
ATOM 641 C C . LYS A 1 88 ? 7.190 -2.285 -10.149 1.00 94.06 88 LYS A C 1
ATOM 643 O O . LYS A 1 88 ? 6.822 -2.050 -11.298 1.00 94.06 88 LYS A O 1
ATOM 648 N N . ARG A 1 89 ? 8.357 -2.887 -9.885 1.00 92.56 89 ARG A N 1
ATOM 649 C CA . ARG A 1 89 ? 9.215 -3.464 -10.933 1.00 92.56 89 ARG A CA 1
ATOM 650 C C . ARG A 1 89 ? 8.649 -4.777 -11.459 1.00 92.56 89 ARG A C 1
ATOM 652 O O . ARG A 1 89 ? 8.808 -5.038 -12.646 1.00 92.56 89 ARG A O 1
ATOM 659 N N . ASP A 1 90 ? 7.980 -5.540 -10.599 1.00 91.19 90 ASP A N 1
ATOM 660 C CA . ASP A 1 90 ? 7.330 -6.801 -10.960 1.00 91.19 90 ASP A CA 1
ATOM 661 C C . ASP A 1 90 ? 5.930 -6.568 -11.553 1.00 91.19 90 ASP A C 1
ATOM 663 O O . ASP A 1 90 ? 5.535 -7.248 -12.498 1.00 91.19 90 ASP A O 1
ATOM 667 N N . ASP A 1 91 ? 5.206 -5.561 -11.052 1.00 91.12 91 ASP A N 1
ATOM 668 C CA . ASP A 1 91 ? 3.912 -5.120 -11.576 1.00 91.12 91 ASP A CA 1
ATOM 669 C C . ASP A 1 91 ? 3.915 -3.616 -11.882 1.00 91.12 91 ASP A C 1
ATOM 671 O O . ASP A 1 91 ? 3.731 -2.749 -11.019 1.00 91.12 91 ASP A O 1
ATOM 675 N N . VAL A 1 92 ? 4.078 -3.304 -13.168 1.00 89.50 92 VAL A N 1
ATOM 676 C CA . VAL A 1 92 ? 4.164 -1.930 -13.675 1.00 89.50 92 VAL A CA 1
ATOM 677 C C . VAL A 1 92 ? 2.874 -1.139 -13.420 1.00 89.50 92 VAL A C 1
ATOM 679 O O . VAL A 1 92 ? 2.931 0.083 -13.244 1.00 89.50 92 VAL A O 1
ATOM 682 N N . LEU A 1 93 ? 1.709 -1.788 -13.341 1.00 92.38 93 LEU A N 1
ATOM 683 C CA . LEU A 1 93 ? 0.421 -1.109 -13.162 1.00 92.38 93 LEU A CA 1
ATOM 684 C C . LEU A 1 93 ? 0.046 -0.904 -11.688 1.00 92.38 93 LEU A C 1
ATOM 686 O O . LEU A 1 93 ? -0.881 -0.150 -11.400 1.00 92.38 93 LEU A O 1
ATOM 690 N N . LEU A 1 94 ? 0.825 -1.442 -10.748 1.00 92.44 94 LEU A N 1
ATOM 691 C CA . LEU A 1 94 ? 0.536 -1.366 -9.318 1.00 92.44 94 LEU A CA 1
ATOM 692 C C . LEU A 1 94 ? 0.545 0.072 -8.772 1.00 92.44 94 LEU A C 1
ATOM 694 O O . LEU A 1 94 ? 1.591 0.728 -8.686 1.00 92.44 94 LEU A O 1
ATOM 698 N N . SER A 1 95 ? -0.613 0.591 -8.370 1.00 95.38 95 SER A N 1
ATOM 699 C CA . SER A 1 95 ? -0.697 1.901 -7.717 1.00 95.38 95 SER A CA 1
ATOM 700 C C . SER A 1 95 ? -0.039 1.879 -6.335 1.00 95.38 95 SER A C 1
ATOM 702 O O . SER A 1 95 ? -0.089 0.883 -5.614 1.00 95.38 95 SER A O 1
ATOM 704 N N . ALA A 1 96 ? 0.535 3.013 -5.921 1.00 92.50 96 ALA A N 1
ATOM 705 C CA . ALA A 1 96 ? 1.037 3.183 -4.556 1.00 92.50 96 ALA A CA 1
ATOM 706 C C . ALA A 1 96 ? -0.080 3.018 -3.513 1.00 92.50 96 ALA A C 1
ATOM 708 O O . ALA A 1 96 ? 0.158 2.496 -2.424 1.00 92.50 96 ALA A O 1
ATOM 709 N N . GLN A 1 97 ? -1.298 3.455 -3.850 1.00 93.75 97 GLN A N 1
ATOM 710 C CA . GLN A 1 97 ? -2.454 3.338 -2.968 1.00 93.75 97 GLN A CA 1
ATOM 711 C C . GLN A 1 97 ? -2.895 1.881 -2.813 1.00 93.75 97 GLN A C 1
ATOM 713 O O . GLN A 1 97 ? -3.138 1.447 -1.688 1.00 93.75 97 GLN A O 1
ATOM 718 N N . ASP A 1 98 ? -2.953 1.123 -3.908 1.00 95.12 98 ASP A N 1
ATOM 719 C CA . ASP A 1 98 ? -3.379 -0.281 -3.877 1.00 95.12 98 ASP A CA 1
ATOM 720 C C . ASP A 1 98 ? -2.369 -1.136 -3.115 1.00 95.12 98 ASP A C 1
ATOM 722 O O . ASP A 1 98 ? -2.746 -1.901 -2.230 1.00 95.12 98 ASP A O 1
ATOM 726 N N . PHE A 1 99 ? -1.075 -0.915 -3.363 1.00 95.94 99 PHE A N 1
ATOM 727 C CA . PHE A 1 99 ? -0.001 -1.550 -2.604 1.00 95.94 99 PHE A CA 1
ATOM 728 C C . PHE A 1 99 ? -0.108 -1.267 -1.100 1.00 95.94 99 PHE A C 1
ATOM 730 O O . PHE A 1 99 ? -0.037 -2.183 -0.280 1.00 95.94 99 PHE A O 1
ATOM 737 N N . ALA A 1 100 ? -0.305 0.000 -0.720 1.00 95.25 100 ALA A N 1
ATOM 738 C CA . ALA A 1 100 ? -0.451 0.372 0.683 1.00 95.25 100 ALA A CA 1
ATOM 739 C C . ALA A 1 100 ? -1.708 -0.248 1.316 1.00 95.25 100 ALA A C 1
ATOM 741 O O . ALA A 1 100 ? -1.661 -0.659 2.474 1.00 95.25 100 ALA A O 1
ATOM 742 N N . SER A 1 101 ? -2.806 -0.335 0.562 1.00 94.56 101 SER A N 1
ATOM 743 C CA . SER A 1 101 ? -4.078 -0.889 1.037 1.00 94.56 101 SER A CA 1
ATOM 744 C C . SER A 1 101 ? -3.953 -2.393 1.285 1.00 94.56 101 SER A C 1
ATOM 746 O O . SER A 1 101 ? -4.201 -2.844 2.402 1.00 94.56 101 SER A O 1
ATOM 748 N N . ALA A 1 102 ? -3.424 -3.141 0.310 1.00 96.19 102 ALA A N 1
ATOM 749 C CA . ALA A 1 102 ? -3.157 -4.572 0.446 1.00 96.19 102 ALA A CA 1
ATOM 750 C C . ALA A 1 102 ? -2.224 -4.875 1.632 1.00 96.19 102 ALA A C 1
ATOM 752 O O . ALA A 1 102 ? -2.496 -5.767 2.439 1.00 96.19 102 ALA A O 1
ATOM 753 N N . LEU A 1 103 ? -1.156 -4.085 1.798 1.00 95.81 103 LEU A N 1
ATOM 754 C CA . LEU A 1 103 ? -0.221 -4.238 2.914 1.00 95.81 103 LEU A CA 1
ATOM 755 C C . LEU A 1 103 ? -0.899 -4.043 4.282 1.00 95.81 103 LEU A C 1
ATOM 757 O O . LEU A 1 103 ? -0.615 -4.780 5.232 1.00 95.81 103 LEU A O 1
ATOM 761 N N . VAL A 1 104 ? -1.771 -3.040 4.406 1.00 94.94 104 VAL A N 1
ATOM 762 C CA . VAL A 1 104 ? -2.494 -2.758 5.654 1.00 94.94 104 VAL A CA 1
ATOM 763 C C . VAL A 1 104 ? -3.520 -3.850 5.946 1.00 94.94 104 VAL A C 1
ATOM 765 O O . VAL A 1 104 ? -3.575 -4.325 7.084 1.00 94.94 104 VAL A O 1
ATOM 768 N N . ASP A 1 105 ? -4.276 -4.293 4.944 1.00 96.88 105 ASP A N 1
ATOM 769 C CA . ASP A 1 105 ? -5.265 -5.362 5.095 1.00 96.88 105 ASP A CA 1
ATOM 770 C C . ASP A 1 105 ? -4.612 -6.662 5.575 1.00 96.88 105 ASP A C 1
ATOM 772 O O . ASP A 1 105 ? -5.051 -7.264 6.562 1.00 96.88 105 ASP A O 1
ATOM 776 N N . GLU A 1 106 ? -3.486 -7.054 4.973 1.00 96.94 106 GLU A N 1
ATOM 777 C CA . GLU A 1 106 ? -2.714 -8.206 5.435 1.00 96.94 106 GLU A CA 1
ATOM 778 C C . GLU A 1 106 ? -2.238 -8.054 6.884 1.00 96.94 106 GLU A C 1
ATOM 780 O O . GLU A 1 106 ? -2.330 -8.996 7.682 1.00 96.94 106 GLU A O 1
ATOM 785 N N . ALA A 1 107 ? -1.729 -6.877 7.256 1.00 96.31 107 ALA A N 1
ATOM 786 C CA . ALA A 1 107 ? -1.261 -6.617 8.613 1.00 96.31 107 ALA A CA 1
ATOM 787 C C . ALA A 1 107 ? -2.403 -6.719 9.641 1.00 96.31 107 ALA A C 1
ATOM 789 O O . ALA A 1 107 ? -2.212 -7.284 10.726 1.00 96.31 107 ALA A O 1
ATOM 790 N N . LEU A 1 108 ? -3.598 -6.229 9.298 1.00 96.75 108 LEU A N 1
ATOM 791 C CA . LEU A 1 108 ? -4.791 -6.322 10.140 1.00 96.75 108 LEU A CA 1
ATOM 792 C C . LEU A 1 108 ? -5.262 -7.772 10.301 1.00 96.75 108 LEU A C 1
ATOM 794 O O . LEU A 1 108 ? -5.537 -8.199 11.427 1.00 96.75 108 LEU A O 1
ATOM 798 N N . VAL A 1 109 ? -5.278 -8.562 9.222 1.00 97.12 109 VAL A N 1
ATOM 799 C CA . VAL A 1 109 ? -5.607 -9.997 9.278 1.00 97.12 109 VAL A CA 1
ATOM 800 C C . VAL A 1 109 ? -4.615 -10.748 10.169 1.00 97.12 109 VAL A C 1
ATOM 802 O O . VAL A 1 109 ? -5.025 -11.506 11.053 1.00 97.12 109 VAL A O 1
ATOM 805 N N . ARG A 1 110 ? -3.306 -10.506 10.004 1.00 95.81 110 ARG A N 1
ATOM 806 C CA . ARG A 1 110 ? -2.256 -11.118 10.841 1.00 95.81 110 ARG A CA 1
ATOM 807 C C . ARG A 1 110 ? -2.420 -10.744 12.314 1.00 95.81 110 ARG A C 1
ATOM 809 O O . ARG A 1 110 ? -2.260 -11.603 13.181 1.00 95.81 110 ARG A O 1
ATOM 816 N N . ARG A 1 111 ? -2.769 -9.488 12.612 1.00 95.56 111 ARG A N 1
ATOM 817 C CA . ARG A 1 111 ? -3.023 -9.025 13.984 1.00 95.56 111 ARG A CA 1
ATOM 818 C C . ARG A 1 111 ? -4.226 -9.728 14.606 1.00 95.56 111 ARG A C 1
ATOM 820 O O . ARG A 1 111 ? -4.106 -10.214 15.727 1.00 95.56 111 ARG A O 1
ATOM 827 N N . ARG A 1 112 ? -5.343 -9.836 13.879 1.00 95.56 112 ARG A N 1
ATOM 828 C CA . ARG A 1 112 ? -6.553 -10.519 14.366 1.00 95.56 112 ARG A CA 1
ATOM 829 C C . ARG A 1 112 ? -6.285 -11.995 14.667 1.00 95.56 112 ARG A C 1
ATOM 831 O O . ARG A 1 112 ? -6.678 -12.475 15.723 1.00 95.56 112 ARG A O 1
ATOM 838 N N . ARG A 1 113 ? -5.557 -12.696 13.787 1.00 95.19 113 ARG A N 1
ATOM 839 C CA . ARG A 1 113 ? -5.170 -14.104 14.007 1.00 95.19 113 ARG A CA 1
ATOM 840 C C . ARG A 1 113 ? -4.319 -14.285 15.266 1.00 95.19 113 ARG A C 1
ATOM 842 O O . ARG A 1 113 ? -4.555 -15.212 16.025 1.00 95.19 113 ARG A O 1
ATOM 849 N N . ARG A 1 114 ? -3.357 -13.387 15.510 1.00 94.25 114 ARG A N 1
ATOM 850 C CA . ARG A 1 114 ? -2.525 -13.428 16.725 1.00 94.25 114 ARG A CA 1
ATOM 851 C C . ARG A 1 114 ? -3.331 -13.189 17.996 1.00 94.25 114 ARG A C 1
ATOM 853 O O . ARG A 1 114 ? -3.053 -13.831 18.995 1.00 94.25 114 ARG A O 1
ATOM 860 N N . GLN A 1 115 ? -4.309 -12.287 17.955 1.00 93.56 115 GLN A N 1
ATOM 861 C CA . GLN A 1 115 ? -5.181 -12.026 19.102 1.00 93.56 115 GLN A CA 1
ATOM 862 C C . GLN A 1 115 ? -6.075 -13.228 19.422 1.00 93.56 115 GLN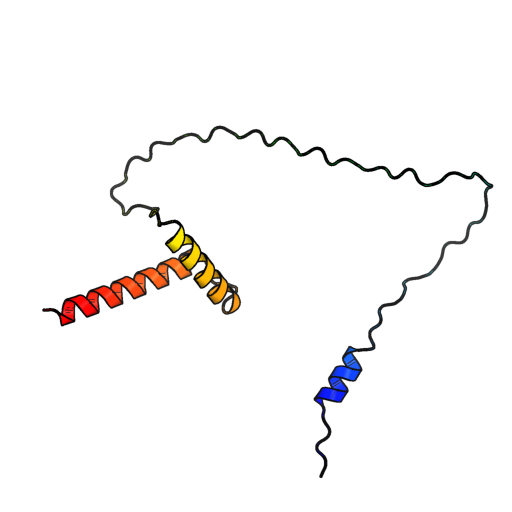 A C 1
ATOM 864 O O . GLN A 1 115 ? -6.183 -13.593 20.583 1.00 93.56 115 GLN A O 1
ATOM 869 N N . ALA A 1 116 ? -6.640 -13.880 18.403 1.00 91.38 116 ALA A N 1
ATOM 870 C CA . ALA A 1 116 ? -7.466 -15.074 18.587 1.00 91.38 116 ALA A CA 1
ATOM 871 C C . ALA A 1 116 ? -6.689 -16.285 19.136 1.00 91.38 116 ALA A C 1
ATOM 873 O O . ALA A 1 116 ? -7.282 -17.161 19.741 1.00 91.38 116 ALA A O 1
ATOM 874 N N . ALA A 1 117 ? -5.371 -16.346 18.925 1.00 90.44 117 ALA A N 1
ATOM 875 C CA . ALA A 1 117 ? -4.519 -17.402 19.475 1.00 90.44 117 ALA A CA 1
ATOM 876 C C . ALA A 1 117 ? -4.067 -17.141 20.927 1.00 90.44 117 ALA A C 1
ATOM 878 O O . ALA A 1 117 ? -3.418 -17.996 21.521 1.00 90.44 117 ALA A O 1
ATOM 879 N N . GLN A 1 118 ? -4.331 -15.947 21.469 1.00 85.38 118 GLN A N 1
ATOM 880 C CA . GLN A 1 118 ? -3.960 -15.555 22.837 1.00 85.38 118 GLN A CA 1
ATOM 881 C C . GLN A 1 118 ? -5.126 -15.655 23.829 1.00 85.38 118 GLN A C 1
ATOM 883 O O . GLN A 1 118 ? -4.908 -15.486 25.027 1.00 85.38 118 GLN A O 1
ATOM 888 N N . THR A 1 119 ? -6.338 -15.890 23.330 1.00 68.31 119 THR A N 1
ATOM 889 C CA . THR A 1 119 ? -7.557 -16.152 24.105 1.00 68.31 119 THR A CA 1
ATOM 890 C C . THR A 1 119 ? -7.830 -17.640 24.150 1.00 68.31 119 THR A C 1
ATOM 892 O O . THR A 1 119 ? -8.133 -18.141 25.250 1.00 68.31 119 THR A O 1
#

Radius of gyration: 31.52 Å; chains: 1; bounding box: 56×70×78 Å

Foldseek 3Di:
DDDPDVVVVVVVVVPPPPPDDDDDDDDDDDDDDDDDDDDPPPPPPDPPPDDDDDDPPDPDPPDPDDDPDDDDDPVVVVVLVVVVVVVCVVPVPDDSVNSVVVVVVVVVVVVVVVVVVVD

pLDDT: mean 72.61, std 20.13, range [37.06, 97.69]

Organism: NCBI:txid486698

Sequence (119 aa):
MPKKDTAAVVRGMLSTAGAQTRRAPESAEPVEEASAPPTVTVTQQVPASVSTLPTPQRPVTAAAGAPRTVRLRPATAQRLRQAWLEAKRDDVLLSAQDFASALVDEALVRRRRRQAAQT

Secondary structure (DSSP, 8-state):
-----HHHHHHHHHT-------------------------------------PPP--------SSPPS--PPPHHHHHHHHHHHHHHHHH-TT--HHHHHHHHHHHHHHHHHHHHHT--